Protein 4RLR (pdb70)

InterPro domains:
  IPR009056 Cytochrome c-like domain [PS51007] (25-128)
  IPR036909 Cytochrome c-like domain superfamily [SSF46626] (33-123)

Sequence (126 aa):
GEVTYRKDIKPIFDVRCAGCHGADAAPEYHAFKAEKEKWLAKGQGMRMDTYSHLIFYTAWPDTGALMRRLDDGKDAKPGNMYRHLGATEEERQRNLAVFKAWVGVWNLKKWPDITKEELNAITVTY

Radius of gyration: 14.19 Å; Cα contacts (8 Å, |Δi|>4): 192; chains: 1; bounding box: 33×36×39 Å

Secondary structure (DSSP, 8-state):
----IIIIIHHHHHHHTHHHHSTTSBSSHHHHHHTHHHHHTTT--B---SHHHHHTTTTSSSTTHHHHHH------PPPTTGGGG-SSHHHHHHHHHHHHHHHSS-----GGG--HHHHHT-----

Organism: Geobacter sulfurreducens (strain ATCC 51573 / DSM 12127 / PCA) (NCBI:txid243231)

B-factor: mean 26.96, std 6.69, range [14.8, 98.92]

Structure (mmCIF, N/CA/C/O backbone):
data_4RLR
#
_entry.id   4RLR
#
_cell.length_a   63.311
_cell.length_b   63.311
_cell.length_c   78.682
_cell.angle_alpha   90.00
_cell.angle_beta   90.00
_cell.angle_gamma   90.00
#
_symmetry.space_group_name_H-M   'P 43 21 2'
#
loop_
_entity.id
_entity.type
_entity.pdbx_description
1 polymer 'Cytochrome c, 1 heme-binding site'
2 non-polymer 'PROTOPORPHYRIN IX CONTAINING FE'
3 non-polymer 'ZINC ION'
4 non-polymer 'CACODYLATE ION'
5 non-polymer 'ACETATE ION'
6 water water
#
loop_
_atom_site.group_PDB
_atom_site.id
_atom_site.type_symbol
_atom_site.label_atom_id
_atom_site.label_alt_id
_atom_site.label_comp_id
_atom_site.label_asym_id
_atom_site.label_entity_id
_atom_site.label_seq_id
_atom_site.pdbx_PDB_ins_code
_atom_site.Cartn_x
_atom_site.Cartn_y
_atom_site.Cartn_z
_atom_site.occupancy
_atom_site.B_iso_or_equiv
_atom_site.auth_seq_id
_atom_site.auth_comp_id
_atom_site.auth_asym_id
_atom_site.auth_atom_id
_atom_site.pdbx_PDB_model_num
ATOM 1 N N . GLY A 1 1 ? 23.388 24.333 14.634 1.00 41.53 1 GLY A N 1
ATOM 2 C CA . GLY A 1 1 ? 24.870 24.108 14.719 1.00 37.33 1 GLY A CA 1
ATOM 3 C C . GLY A 1 1 ? 25.347 23.768 16.128 1.00 39.87 1 GLY A C 1
ATOM 4 O O . GLY A 1 1 ? 25.486 22.561 16.450 1.00 39.21 1 GLY A O 1
ATOM 5 N N . GLU A 1 2 ? 25.593 24.823 16.930 1.00 34.88 2 GLU A N 1
ATOM 6 C CA . GLU A 1 2 ? 26.108 24.744 18.317 1.00 34.86 2 GLU A CA 1
ATOM 7 C C . GLU A 1 2 ? 25.654 23.511 19.074 1.00 29.30 2 GLU A C 1
ATOM 8 O O . GLU A 1 2 ? 24.529 23.056 18.936 1.00 32.32 2 GLU A O 1
ATOM 10 N N . VAL A 1 3 ? 26.556 23.033 19.913 1.00 27.16 3 VAL A N 1
ATOM 11 C CA . VAL A 1 3 ? 26.402 21.789 20.632 1.00 28.42 3 VAL A CA 1
ATOM 12 C C . VAL A 1 3 ? 25.740 22.089 21.963 1.00 28.24 3 VAL A C 1
ATOM 13 O O . VAL A 1 3 ? 26.206 22.974 22.718 1.00 24.38 3 VAL A O 1
ATOM 17 N N . THR A 1 4 ? 24.662 21.357 22.238 1.00 25.11 4 THR A N 1
ATOM 18 C CA . THR A 1 4 ? 23.827 21.629 23.398 1.00 25.69 4 THR A CA 1
ATOM 19 C C . THR A 1 4 ? 23.545 20.377 24.236 1.00 24.47 4 THR A C 1
ATOM 20 O O . THR A 1 4 ? 23.752 19.248 23.806 1.00 25.02 4 THR A O 1
ATOM 24 N N . TYR A 1 5 ? 23.049 20.605 25.438 1.00 26.03 5 TYR A N 1
ATOM 25 C CA . TYR A 1 5 ? 22.753 19.522 26.355 1.00 23.27 5 TYR A CA 1
ATOM 26 C C . TYR A 1 5 ? 21.651 18.651 25.781 1.00 20.29 5 TYR A C 1
ATOM 27 O O . TYR A 1 5 ? 21.789 17.443 25.736 1.00 20.71 5 TYR A O 1
ATOM 36 N N . ARG A 1 6 ? 20.567 19.270 25.310 1.00 21.93 6 ARG A N 1
ATOM 37 C CA . ARG A 1 6 ? 19.423 18.513 24.823 1.00 22.94 6 ARG A CA 1
ATOM 38 C C . ARG A 1 6 ? 19.740 17.722 23.550 1.00 26.08 6 ARG A C 1
ATOM 39 O O . 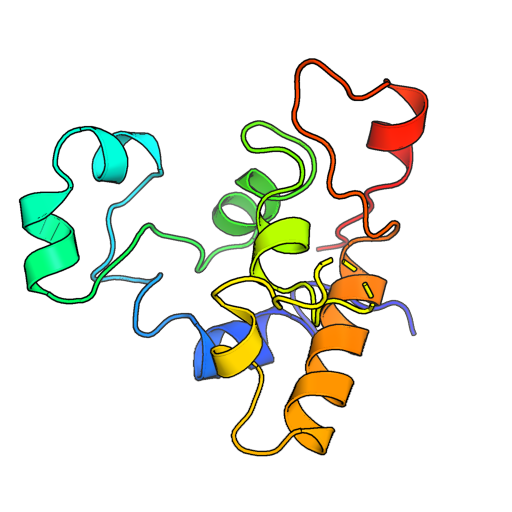ARG A 1 6 ? 19.295 16.601 23.400 1.00 23.89 6 ARG A O 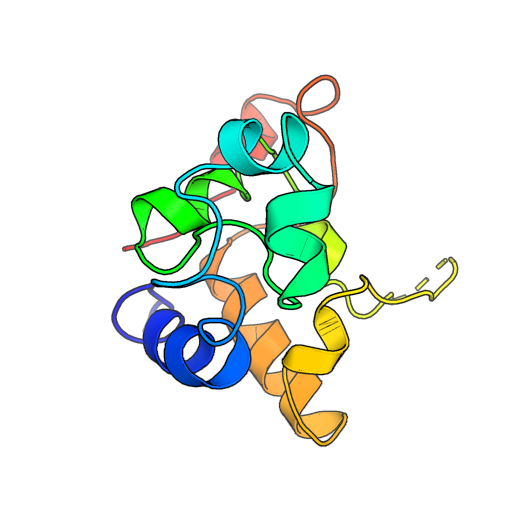1
ATOM 47 N N . LYS A 1 7 ? 20.497 18.315 22.637 1.00 26.67 7 LYS A N 1
ATOM 48 C CA . LYS A 1 7 ? 20.671 17.717 21.315 1.00 28.22 7 LYS A CA 1
ATOM 49 C C . LYS A 1 7 ? 21.831 16.723 21.280 1.00 27.03 7 LYS A C 1
ATOM 50 O O . LYS A 1 7 ? 21.736 15.691 20.620 1.00 27.98 7 LYS A O 1
ATOM 52 N N . ASP A 1 8 ? 22.871 16.987 22.067 1.00 25.10 8 ASP A N 1
ATOM 53 C CA . ASP A 1 8 ? 24.141 16.283 21.930 1.00 27.00 8 ASP A CA 1
ATOM 54 C C . ASP A 1 8 ? 24.692 15.604 23.199 1.00 25.88 8 ASP A C 1
ATOM 55 O O . ASP A 1 8 ? 25.298 14.530 23.121 1.00 26.76 8 ASP A O 1
ATOM 60 N N . ILE A 1 9 ? 24.563 16.237 24.356 1.00 23.93 9 ILE A N 1
ATOM 61 C CA . ILE A 1 9 ? 25.155 15.658 25.559 1.00 24.23 9 ILE A CA 1
ATOM 62 C C . ILE A 1 9 ? 24.246 14.599 26.177 1.00 21.87 9 ILE A C 1
ATOM 63 O O . ILE A 1 9 ? 24.693 13.502 26.463 1.00 21.96 9 ILE A O 1
ATOM 68 N N . LYS A 1 10 ? 22.975 14.919 26.359 1.00 21.51 10 LYS A N 1
ATOM 69 C CA . LYS A 1 10 ? 22.089 14.011 27.083 1.00 24.35 10 LYS A CA 1
ATOM 70 C C . LYS A 1 10 ? 21.971 12.612 26.418 1.00 22.59 10 LYS A C 1
ATOM 71 O O . LYS A 1 10 ? 22.018 11.600 27.102 1.00 20.68 10 LYS A O 1
ATOM 77 N N . PRO A 1 11 ? 21.838 12.562 25.083 1.00 24.79 11 PRO A N 1
ATOM 78 C CA . PRO A 1 11 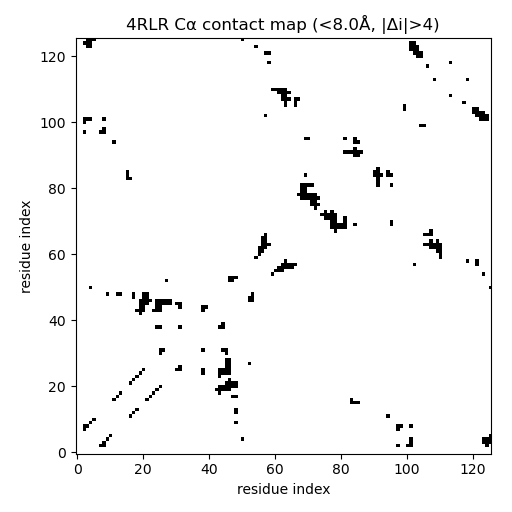? 21.853 11.255 24.424 1.00 26.87 11 PRO A CA 1
ATOM 79 C C . PRO A 1 11 ? 23.098 10.411 24.790 1.00 25.52 11 PRO A C 1
ATOM 80 O O . PRO A 1 11 ? 22.934 9.239 25.110 1.00 25.14 11 PRO A O 1
ATOM 84 N N . ILE A 1 12 ? 24.295 11.014 24.792 1.00 24.08 12 ILE A N 1
ATOM 85 C CA . ILE A 1 12 ? 25.513 10.304 25.177 1.00 25.39 12 ILE A CA 1
ATOM 86 C C . ILE A 1 12 ? 25.456 9.922 26.652 1.00 23.07 12 ILE A C 1
ATOM 87 O O . ILE A 1 12 ? 25.665 8.769 27.011 1.00 23.92 12 ILE A O 1
ATOM 92 N N . PHE A 1 13 ? 25.172 10.906 27.501 1.00 22.67 13 PHE A N 1
ATOM 93 C CA . PHE A 1 13 ? 25.157 10.677 28.929 1.00 21.03 13 PHE A CA 1
ATOM 94 C C . PHE A 1 13 ? 24.195 9.561 29.303 1.00 22.01 13 PHE A C 1
ATOM 95 O O . PHE A 1 13 ? 24.534 8.712 30.122 1.00 20.95 13 PHE A O 1
ATOM 103 N N . ASP A 1 14 ? 22.990 9.569 28.731 1.00 20.88 14 ASP A N 1
ATOM 104 C CA . ASP A 1 14 ? 21.995 8.531 29.045 1.00 21.97 14 ASP A CA 1
ATOM 105 C C . ASP A 1 14 ? 22.480 7.111 28.785 1.00 20.37 14 ASP A C 1
ATOM 106 O O . ASP A 1 14 ? 22.093 6.194 29.492 1.00 22.61 14 ASP A O 1
ATOM 111 N N . VAL A 1 15 ? 23.304 6.930 27.762 1.00 22.87 15 VAL A N 1
ATOM 112 C CA . VAL A 1 15 ? 23.883 5.638 27.456 1.00 23.49 15 VAL A CA 1
ATOM 113 C C . VAL A 1 15 ? 25.100 5.363 28.335 1.00 19.74 15 VAL A C 1
ATOM 114 O O . VAL A 1 15 ? 25.162 4.346 29.013 1.00 22.10 15 VAL A O 1
ATOM 118 N N . ARG A 1 16 ? 26.059 6.271 28.302 1.00 19.04 16 ARG A N 1
ATOM 119 C CA . ARG A 1 16 ? 27.405 5.974 28.778 1.00 21.85 16 ARG A CA 1
ATOM 120 C C . ARG A 1 16 ? 27.702 6.277 30.245 1.00 20.66 16 ARG A C 1
ATOM 121 O O . ARG A 1 16 ? 28.737 5.825 30.754 1.00 19.75 16 ARG A O 1
ATOM 129 N N . CYS A 1 17 ? 26.810 7.007 30.920 1.00 16.63 17 CYS A N 1
ATOM 130 C CA . CYS A 1 17 ? 27.130 7.570 32.235 1.00 18.48 17 CYS A CA 1
ATOM 131 C C . CYS A 1 17 ? 26.021 7.386 33.281 1.00 19.37 17 CYS A C 1
ATOM 132 O O . CYS A 1 17 ? 26.300 7.229 34.460 1.00 19.68 17 CYS A O 1
ATOM 135 N N . ALA A 1 18 ? 24.773 7.379 32.826 1.00 18.95 18 ALA A N 1
ATOM 136 C CA . ALA A 1 18 ? 23.602 7.345 33.695 1.00 22.99 18 ALA A CA 1
ATOM 137 C C . ALA A 1 18 ? 23.463 6.055 34.478 1.00 20.61 18 ALA A C 1
ATOM 138 O O . ALA A 1 18 ? 22.763 6.027 35.481 1.00 21.33 18 ALA A O 1
ATOM 140 N N . GLY A 1 19 ? 24.114 4.994 34.015 1.00 22.98 19 GLY A N 1
ATOM 141 C CA . GLY A 1 19 ? 24.125 3.743 34.749 1.00 23.10 19 GLY A CA 1
ATOM 142 C C . GLY A 1 19 ? 24.608 3.890 36.188 1.00 21.70 19 GLY A C 1
ATOM 143 O O . GLY A 1 19 ? 24.214 3.138 37.079 1.00 22.25 19 GLY A O 1
ATOM 144 N N . CYS A 1 20 ? 25.483 4.859 36.418 1.00 22.59 20 CYS A N 1
ATOM 145 C CA . CYS A 1 20 ? 26.174 5.016 37.721 1.00 19.08 20 CYS A CA 1
ATOM 146 C C . CYS A 1 20 ? 25.977 6.431 38.241 1.00 17.56 20 CYS A C 1
ATOM 147 O O . CYS A 1 20 ? 26.466 6.795 39.315 1.00 18.53 20 CYS A O 1
ATOM 150 N N . HIS A 1 21 ? 25.302 7.253 37.448 1.00 18.20 21 HIS A N 1
ATOM 151 C CA . HIS A 1 21 ? 25.108 8.649 37.798 1.00 18.55 21 HIS A CA 1
ATOM 152 C C . HIS A 1 21 ? 23.637 9.072 37.620 1.00 18.48 21 HIS A C 1
ATOM 153 O O . HIS A 1 21 ? 23.362 10.242 37.406 1.00 16.47 21 HIS A O 1
ATOM 160 N N . GLY A 1 22 ? 22.702 8.122 37.717 1.00 20.18 22 GLY A N 1
ATOM 161 C CA . GLY A 1 22 ? 21.286 8.436 37.607 1.00 22.92 22 GLY A CA 1
ATOM 162 C C . GLY A 1 22 ? 20.414 8.139 38.813 1.00 23.25 22 GLY A C 1
ATOM 163 O O . GLY A 1 22 ? 20.684 8.588 39.920 1.00 25.57 22 GLY A O 1
ATOM 164 N N . ALA A 1 23 ? 19.339 7.387 38.602 1.00 26.85 23 ALA A N 1
ATOM 165 C CA . ALA A 1 23 ? 18.336 7.168 39.651 1.00 26.85 23 ALA A CA 1
ATOM 166 C C . ALA A 1 23 ? 18.849 6.390 40.859 1.00 27.64 23 ALA A C 1
ATOM 167 O O . ALA A 1 23 ? 18.281 6.510 41.946 1.00 27.46 23 ALA A O 1
ATOM 169 N N . ASP A 1 24 ? 19.902 5.595 40.669 1.00 25.25 24 ASP A N 1
ATOM 170 C CA . ASP A 1 24 ? 20.440 4.782 41.751 1.00 25.74 24 ASP A CA 1
ATOM 171 C C . ASP A 1 24 ? 21.657 5.379 42.433 1.00 25.38 24 ASP A C 1
ATOM 172 O O . ASP A 1 24 ? 22.248 4.741 43.325 1.00 24.11 24 ASP A O 1
ATOM 177 N N . ALA A 1 25 ? 22.045 6.572 41.983 1.00 21.22 25 ALA A N 1
ATOM 178 C CA . ALA A 1 25 ? 23.220 7.266 42.497 1.00 21.11 25 ALA A CA 1
ATOM 179 C C . ALA A 1 25 ? 22.803 8.227 43.604 1.00 23.44 25 ALA A C 1
ATOM 180 O O . ALA A 1 25 ? 21.603 8.517 43.756 1.00 21.29 25 ALA A O 1
ATOM 182 N N . ALA A 1 26 ? 23.793 8.732 44.341 1.00 21.25 26 ALA A N 1
ATOM 183 C CA . ALA A 1 26 ? 23.549 9.668 45.432 1.00 22.51 26 ALA A CA 1
ATOM 184 C C . ALA A 1 26 ? 22.877 10.913 44.845 1.00 21.29 26 ALA A C 1
ATOM 185 O O . ALA A 1 26 ? 23.218 11.324 43.744 1.00 19.13 26 ALA A O 1
ATOM 187 N N . PRO A 1 27 ? 21.887 11.480 45.552 1.00 19.60 27 PRO A N 1
ATOM 188 C CA . PRO A 1 27 ? 21.091 12.558 44.967 1.00 23.12 27 PRO A CA 1
ATOM 189 C C . PRO A 1 27 ? 21.902 13.827 44.672 1.00 19.70 27 PRO A C 1
ATOM 190 O O . PRO A 1 27 ? 21.502 14.608 43.823 1.00 20.33 27 PRO A O 1
ATOM 194 N N . GLU A 1 28 ? 23.015 14.014 45.375 1.00 19.24 28 GLU A N 1
ATOM 195 C CA . GLU A 1 28 ? 23.827 15.209 45.237 1.00 17.61 28 GLU A CA 1
ATOM 196 C C . GLU A 1 28 ? 25.244 14.826 45.636 1.00 20.43 28 GLU A C 1
ATOM 197 O O . GLU A 1 28 ? 25.428 13.839 46.328 1.00 16.25 28 GLU A O 1
ATOM 203 N N . TYR A 1 29 ? 26.225 15.635 45.245 1.00 19.46 29 TYR A N 1
ATOM 204 C CA . TYR A 1 29 ? 27.630 15.395 45.579 1.00 20.44 29 TYR A CA 1
ATOM 205 C C . TYR A 1 29 ? 27.877 15.156 47.077 1.00 24.95 29 TYR A C 1
ATOM 206 O O . TYR A 1 29 ? 28.507 14.176 47.461 1.00 22.07 29 TYR A O 1
ATOM 215 N N . HIS A 1 30 ? 27.394 16.049 47.930 1.00 23.33 30 HIS A N 1
ATOM 216 C CA . HIS A 1 30 ? 27.761 15.949 49.338 1.00 23.96 30 HIS A CA 1
ATOM 217 C C . HIS A 1 30 ? 27.047 14.782 49.975 1.00 26.01 30 HIS A C 1
ATOM 218 O O . HIS A 1 30 ? 27.565 14.197 50.921 1.00 25.06 30 HIS A O 1
ATOM 225 N N . ALA A 1 31 ? 25.907 14.396 49.403 1.00 21.50 31 ALA A N 1
ATOM 226 C CA . ALA A 1 31 ? 25.236 13.160 49.803 1.00 24.18 31 ALA A CA 1
ATOM 227 C C . ALA A 1 31 ? 26.145 11.964 49.575 1.00 23.81 31 ALA A C 1
ATOM 228 O O . ALA A 1 31 ? 26.248 11.100 50.432 1.00 26.61 31 ALA A O 1
ATOM 230 N N . PHE A 1 32 ? 26.817 11.924 48.426 1.00 23.37 32 PHE A N 1
ATOM 231 C CA . PHE A 1 32 ? 27.827 10.891 48.156 1.00 23.22 32 PHE A CA 1
ATOM 232 C C . PHE A 1 32 ? 29.004 10.986 49.157 1.00 24.02 32 PHE A C 1
ATOM 233 O O . PHE A 1 32 ? 29.325 10.016 49.842 1.00 25.07 32 PHE A O 1
ATOM 241 N N . LYS A 1 33 ? 29.628 12.153 49.258 1.00 22.27 33 LYS A N 1
ATOM 242 C CA . LYS A 1 33 ? 30.857 12.308 50.064 1.00 24.94 33 LYS A CA 1
ATOM 243 C C . LYS A 1 33 ? 30.679 11.923 51.534 1.00 29.08 33 LYS A C 1
ATOM 244 O O . LYS A 1 33 ? 31.614 11.399 52.164 1.00 31.80 33 LYS A O 1
ATOM 246 N N . ALA A 1 34 ? 29.481 12.146 52.057 1.00 24.64 34 ALA A N 1
ATOM 247 C CA . ALA A 1 34 ? 29.159 11.884 53.459 1.00 31.55 34 ALA A CA 1
ATOM 248 C C . ALA A 1 34 ? 28.904 10.406 53.764 1.00 27.95 34 ALA A C 1
ATOM 249 O O . ALA A 1 34 ? 29.053 9.973 54.900 1.00 30.34 34 ALA A O 1
ATOM 251 N N . GLU A 1 35 ? 28.502 9.647 52.759 1.00 26.29 35 GLU A N 1
ATOM 252 C CA . GLU A 1 35 ? 28.205 8.220 52.920 1.00 28.68 35 GLU A CA 1
ATOM 253 C C . GLU A 1 35 ? 28.698 7.403 51.735 1.00 25.60 35 GLU A C 1
ATOM 254 O O . GLU A 1 35 ? 27.906 6.706 51.082 1.00 23.76 35 GLU A O 1
ATOM 260 N N . LYS A 1 36 ? 30.000 7.457 51.472 1.00 26.66 36 LYS A N 1
ATOM 261 C CA . LYS A 1 36 ? 30.515 6.886 50.237 1.00 25.14 36 LYS A CA 1
ATOM 262 C C . LYS A 1 36 ? 30.258 5.392 50.173 1.00 24.62 36 LYS A C 1
ATOM 263 O O . LYS A 1 36 ? 29.833 4.898 49.140 1.00 24.23 36 LYS A O 1
ATOM 269 N N . GLU A 1 37 ? 30.497 4.679 51.277 1.00 26.52 37 GLU A N 1
ATOM 270 C CA . GLU A 1 37 ? 30.391 3.224 51.256 1.00 25.04 37 GLU A CA 1
ATOM 271 C C . GLU A 1 37 ? 29.042 2.766 50.745 1.00 27.03 37 GLU A C 1
ATOM 272 O O . GLU A 1 37 ? 28.949 1.764 50.036 1.00 29.47 37 GLU A O 1
ATOM 278 N N . LYS A 1 38 ? 27.988 3.476 51.121 1.00 26.30 38 LYS A N 1
ATOM 279 C CA . LYS A 1 38 ? 26.641 3.093 50.710 1.00 26.27 38 LYS A CA 1
ATOM 280 C C . LYS A 1 38 ? 26.554 3.049 49.193 1.00 27.22 38 LYS A C 1
ATOM 281 O O . LYS A 1 38 ? 26.127 2.058 48.619 1.00 26.40 38 LYS A O 1
ATOM 287 N N . TRP A 1 39 ? 27.000 4.118 48.542 1.00 25.05 39 TRP A N 1
ATOM 288 C CA . TRP A 1 39 ? 26.915 4.202 47.096 1.00 23.93 39 TRP A CA 1
ATOM 289 C C . TRP A 1 39 ? 27.960 3.345 46.366 1.00 24.79 39 TRP A C 1
ATOM 290 O O . TRP A 1 39 ? 27.642 2.653 45.387 1.00 23.43 39 TRP A O 1
ATOM 301 N N . LEU A 1 40 ? 29.202 3.394 46.834 1.00 20.37 40 LEU A N 1
ATOM 302 C CA . LEU A 1 40 ? 30.288 2.632 46.190 1.00 24.02 40 LEU A CA 1
ATOM 303 C C . LEU A 1 40 ? 30.030 1.135 46.135 1.00 25.68 40 LEU A C 1
ATOM 304 O O . LEU A 1 40 ? 30.462 0.451 45.200 1.00 28.37 40 LEU A O 1
ATOM 309 N N . ALA A 1 41 ? 29.328 0.627 47.138 1.00 28.33 41 ALA A N 1
ATOM 310 C CA . ALA A 1 41 ? 29.039 -0.801 47.223 1.00 27.25 41 ALA A CA 1
ATOM 311 C C . ALA A 1 41 ? 28.094 -1.255 46.114 1.00 33.81 41 ALA A C 1
ATOM 312 O O . ALA A 1 41 ? 28.026 -2.442 45.809 1.00 36.54 41 ALA A O 1
ATOM 314 N N . LYS A 1 42 ? 27.395 -0.307 45.494 1.00 30.94 42 LYS A N 1
ATOM 315 C CA . LYS A 1 42 ? 26.521 -0.605 44.362 1.00 30.98 42 LYS A CA 1
ATOM 316 C C . LYS A 1 42 ? 27.151 -0.115 43.054 1.00 30.87 42 LYS A C 1
ATOM 317 O O . LYS A 1 42 ? 26.506 -0.043 42.009 1.00 34.75 42 LYS A O 1
ATOM 319 N N . GLY A 1 43 ? 28.428 0.225 43.113 1.00 29.98 43 GLY A N 1
ATOM 320 C CA . GLY A 1 43 ? 29.116 0.762 41.961 1.00 28.41 43 GLY A CA 1
ATOM 321 C C . GLY A 1 43 ? 28.622 2.135 41.538 1.00 27.81 43 GLY A C 1
ATOM 322 O O . GLY A 1 43 ? 29.021 2.594 40.456 1.00 25.91 43 GLY A O 1
ATOM 323 N N . GLN A 1 44 ? 27.828 2.800 42.392 1.00 21.39 44 GLN A N 1
ATOM 324 C CA . GLN A 1 44 ? 27.232 4.097 42.083 1.00 20.68 44 GLN A CA 1
ATOM 325 C C . GLN A 1 44 ? 28.013 5.321 42.571 1.00 22.61 44 GLN A C 1
ATOM 326 O O . GLN A 1 44 ? 28.604 5.298 43.639 1.00 20.75 44 GLN A O 1
ATOM 332 N N . GLY A 1 45 ? 27.976 6.392 41.773 1.00 18.59 45 GLY A N 1
ATOM 333 C CA . GLY A 1 45 ? 28.517 7.664 42.149 1.00 18.58 45 GLY A CA 1
ATOM 334 C C . GLY A 1 45 ? 27.431 8.608 42.610 1.00 20.36 45 GLY A C 1
ATOM 335 O O . GLY A 1 45 ? 26.609 8.255 43.480 1.00 23.35 45 GLY A O 1
ATOM 336 N N . MET A 1 46 ? 27.434 9.810 42.046 1.00 19.53 46 MET A N 1
ATOM 337 C CA . MET A 1 46 ? 26.429 10.826 42.357 1.00 19.60 46 MET A CA 1
ATOM 338 C C . MET A 1 46 ? 25.669 11.266 41.095 1.00 19.27 46 MET A C 1
ATOM 339 O O . MET A 1 46 ? 26.170 11.138 39.962 1.00 15.59 46 MET A O 1
ATOM 344 N N . ARG A 1 47 ? 24.443 11.733 41.322 1.00 20.30 47 ARG A N 1
ATOM 345 C CA . ARG A 1 47 ? 23.510 12.111 40.263 1.00 18.90 47 ARG A CA 1
ATOM 346 C C . ARG A 1 47 ? 24.065 13.163 39.331 1.00 17.96 47 ARG A C 1
ATOM 347 O O . ARG A 1 47 ? 24.508 14.212 39.773 1.00 18.20 47 ARG A O 1
ATOM 355 N N . MET A 1 48 ? 24.035 12.872 38.032 1.00 17.85 48 MET A N 1
ATOM 356 C CA . MET A 1 48 ? 24.410 13.846 37.010 1.00 19.28 48 MET A CA 1
ATOM 357 C C . MET A 1 48 ? 23.445 13.790 35.812 1.00 17.46 48 MET A C 1
ATOM 358 O O . MET A 1 48 ? 23.755 14.261 34.739 1.00 19.18 48 MET A O 1
ATOM 363 N N . ASP A 1 49 ? 22.282 13.193 36.005 1.00 20.38 49 ASP A N 1
ATOM 364 C CA . ASP A 1 49 ? 21.394 12.866 34.872 1.00 20.91 49 ASP A CA 1
ATOM 365 C C . ASP A 1 49 ? 20.350 13.938 34.531 1.00 21.02 49 ASP A C 1
ATOM 366 O O . ASP A 1 49 ? 19.370 13.665 33.851 1.00 22.50 49 ASP A O 1
ATOM 371 N N . THR A 1 50 ? 20.559 15.144 35.029 1.00 18.04 50 THR A N 1
ATOM 372 C CA . THR A 1 50 ? 19.805 16.307 34.607 1.00 19.88 50 THR A CA 1
ATOM 373 C C . T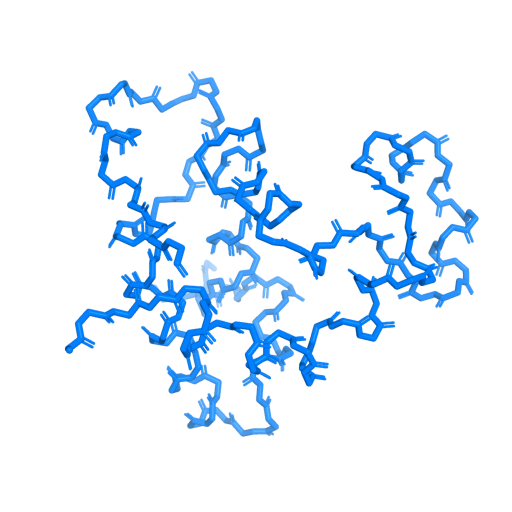HR A 1 50 ? 20.808 17.392 34.260 1.00 18.35 50 THR A C 1
ATOM 374 O O . THR A 1 50 ? 21.975 17.303 34.653 1.00 17.16 50 THR A O 1
ATOM 378 N N . TYR A 1 51 ? 20.379 18.391 33.498 1.00 15.35 51 TYR A N 1
ATOM 379 C CA . TYR A 1 51 ? 21.269 19.490 33.119 1.00 17.00 51 TYR A CA 1
ATOM 380 C C . TYR A 1 51 ? 21.819 20.231 34.351 1.00 17.05 51 TYR A C 1
ATOM 381 O O . TYR A 1 51 ? 23.022 20.418 34.469 1.00 14.88 51 TYR A O 1
ATOM 390 N N . SER A 1 52 ? 20.961 20.622 35.299 1.00 18.01 52 SER A N 1
ATOM 391 C CA . SER A 1 52 ? 21.479 21.313 36.515 1.00 16.45 52 SER A CA 1
ATOM 392 C C . SER A 1 52 ? 22.412 20.414 37.322 1.00 16.48 52 SER A C 1
ATOM 393 O O . SER A 1 52 ? 23.377 20.875 37.910 1.00 19.52 52 SER A O 1
ATOM 396 N N . HIS A 1 53 ? 22.155 19.111 37.321 1.00 17.25 53 HIS A N 1
ATOM 397 C CA . HIS A 1 53 ? 23.014 18.223 38.085 1.00 16.81 53 HIS A CA 1
ATOM 398 C C . HIS A 1 53 ? 24.370 18.066 37.436 1.00 18.19 53 HIS A C 1
ATOM 399 O O . HIS A 1 53 ? 25.368 17.967 38.156 1.00 17.45 53 HIS A O 1
ATOM 406 N N . LEU A 1 54 ? 24.430 18.156 36.101 1.00 14.81 54 LEU A N 1
ATOM 407 C CA . LEU A 1 54 ? 25.701 17.998 35.383 1.00 17.22 54 LEU A CA 1
ATOM 408 C C . LEU A 1 54 ? 26.583 19.253 35.389 1.00 20.28 54 LEU A C 1
ATOM 409 O O . LEU A 1 54 ? 27.797 19.148 35.631 1.00 18.69 54 LEU A O 1
ATOM 414 N N . ILE A 1 55 ? 25.985 20.419 35.144 1.00 19.10 55 ILE A N 1
ATOM 415 C CA . ILE A 1 55 ? 26.754 21.676 35.138 1.00 18.29 55 ILE A CA 1
ATOM 416 C C . ILE A 1 55 ? 27.390 22.052 36.498 1.00 20.75 55 ILE A C 1
ATOM 417 O O . ILE A 1 55 ? 28.322 22.875 36.542 1.00 21.16 55 ILE A O 1
ATOM 422 N N . PHE A 1 56 ? 26.910 21.417 37.579 1.00 19.31 56 PHE A N 1
ATOM 423 C CA . PHE A 1 56 ? 27.530 21.474 38.910 1.00 20.25 56 PHE A CA 1
ATOM 424 C C . PHE A 1 56 ? 29.048 21.210 38.830 1.00 21.21 56 PHE A C 1
ATOM 425 O O . PHE A 1 56 ? 29.860 21.794 39.593 1.00 18.47 56 PHE A O 1
ATOM 433 N N . TYR A 1 57 ? 29.409 20.353 37.879 1.00 18.43 57 TYR A N 1
ATOM 434 C CA . TYR A 1 57 ? 30.764 19.840 37.710 1.00 18.80 57 TYR A CA 1
ATOM 435 C C . TYR A 1 57 ? 31.544 20.562 36.612 1.00 20.20 57 TYR A C 1
ATOM 436 O O . TYR A 1 57 ? 32.599 20.112 36.193 1.00 21.93 57 TYR A O 1
ATOM 445 N N . THR A 1 58 ? 31.042 21.698 36.165 1.00 17.86 58 THR A N 1
ATOM 446 C CA . THR A 1 58 ? 31.726 22.437 35.125 1.00 22.30 58 THR A CA 1
ATOM 447 C C . THR A 1 58 ? 32.274 23.751 35.676 1.00 21.15 5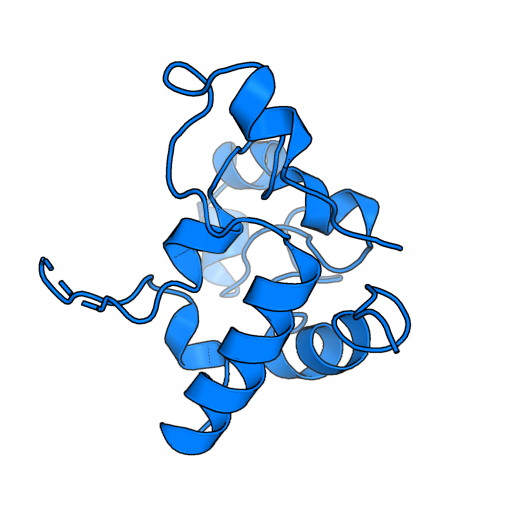8 THR A C 1
ATOM 448 O O . THR A 1 58 ? 33.431 23.784 36.017 1.00 21.09 58 THR A O 1
ATOM 452 N N . ALA A 1 59 ? 31.481 24.812 35.748 1.00 21.38 59 ALA A N 1
ATOM 453 C CA . ALA A 1 59 ? 31.974 26.089 36.284 1.00 22.39 59 ALA A CA 1
ATOM 454 C C . ALA A 1 59 ? 31.914 26.209 37.813 1.00 23.97 59 ALA A C 1
ATOM 455 O O . ALA A 1 59 ? 32.804 26.812 38.443 1.00 22.13 59 ALA A O 1
ATOM 457 N N . TRP A 1 60 ? 30.843 25.676 38.416 1.00 23.61 60 TRP A N 1
ATOM 458 C CA . TRP A 1 60 ? 30.588 25.916 39.831 1.00 21.01 60 TRP A CA 1
ATOM 459 C C . TRP A 1 60 ? 29.431 25.038 40.285 1.00 21.21 60 TRP A C 1
ATOM 460 O O . TRP A 1 60 ? 28.460 24.881 39.553 1.00 21.42 60 TRP A O 1
ATOM 471 N N . PRO A 1 61 ? 29.520 24.478 41.493 1.00 19.53 61 PRO A N 1
ATOM 472 C CA . PRO A 1 61 ? 30.592 24.564 42.506 1.00 24.20 61 PRO A CA 1
ATOM 473 C C . PRO A 1 61 ? 31.829 23.648 42.313 1.00 25.00 61 PRO A C 1
ATOM 474 O O . PRO A 1 61 ? 32.892 23.979 42.860 1.00 24.21 61 PRO A O 1
ATOM 478 N N . ASP A 1 62 ? 31.707 22.527 41.599 1.00 19.20 62 ASP A N 1
ATOM 479 C CA . ASP A 1 62 ? 32.836 21.593 41.505 1.00 25.63 62 ASP A CA 1
ATOM 480 C C . ASP A 1 62 ? 33.587 21.923 40.213 1.00 25.33 62 ASP A C 1
ATOM 481 O O . ASP A 1 62 ? 33.645 21.114 39.266 1.00 24.15 62 ASP A O 1
ATOM 486 N N . THR A 1 63 ? 34.175 23.118 40.178 1.00 23.30 63 THR A N 1
ATOM 487 C CA . THR A 1 63 ? 34.705 23.607 38.912 1.00 24.14 63 THR A CA 1
ATOM 488 C C . THR A 1 63 ? 35.804 22.724 38.343 1.00 22.87 63 THR A C 1
ATOM 489 O O . THR A 1 63 ? 36.652 22.204 39.065 1.00 22.80 63 THR A O 1
ATOM 493 N N . GLY A 1 64 ? 35.738 22.544 37.029 1.00 22.68 64 GLY A N 1
ATOM 494 C CA . GLY A 1 64 ? 36.665 21.691 36.313 1.00 23.15 64 GLY A CA 1
ATOM 495 C C . GLY A 1 64 ? 36.535 20.170 36.436 1.00 24.30 64 GLY A C 1
ATOM 496 O O . GLY A 1 64 ? 37.257 19.451 35.742 1.00 21.43 64 GLY A O 1
ATOM 497 N N . ALA A 1 65 ? 35.643 19.649 37.280 1.00 24.78 65 ALA A N 1
ATOM 498 C CA . ALA A 1 65 ? 35.628 18.193 37.527 1.00 21.88 65 ALA A CA 1
ATOM 499 C C . ALA A 1 65 ? 35.290 17.352 36.291 1.00 23.58 65 ALA A C 1
ATOM 500 O O . ALA A 1 65 ? 35.931 16.325 36.030 1.00 21.18 65 ALA A O 1
ATOM 502 N N . LEU A 1 66 ? 34.291 17.782 35.528 1.00 22.48 66 LEU A N 1
ATOM 503 C CA . LEU A 1 66 ? 33.904 17.046 34.337 1.00 20.17 66 LEU A CA 1
ATOM 504 C C . LEU A 1 66 ? 35.047 17.056 33.339 1.00 22.74 66 LEU A C 1
ATOM 505 O O . LEU A 1 66 ? 35.306 16.048 32.650 1.00 23.53 66 LEU A O 1
ATOM 510 N N . MET A 1 67 ? 35.728 18.200 33.262 1.00 22.11 67 MET A N 1
ATOM 511 C CA . MET A 1 67 ? 36.877 18.347 32.369 1.00 23.45 67 MET A CA 1
ATOM 512 C C . MET A 1 67 ? 38.031 17.444 32.822 1.00 22.35 67 MET A C 1
ATOM 513 O O . MET A 1 67 ? 38.604 16.706 32.006 1.00 25.27 67 MET A O 1
ATOM 518 N N . ARG A 1 68 ? 38.328 17.439 34.120 1.00 19.49 68 ARG A N 1
ATOM 519 C CA . ARG A 1 68 ? 39.359 16.558 34.668 1.00 22.79 68 ARG A CA 1
ATOM 520 C C . ARG A 1 68 ? 39.057 15.067 34.451 1.00 23.57 68 ARG A C 1
ATOM 521 O O . ARG A 1 68 ? 39.952 14.296 34.119 1.00 24.09 68 ARG A O 1
ATOM 529 N N . ARG A 1 69 ? 37.810 14.653 34.652 1.00 19.79 69 ARG A N 1
ATOM 530 C CA . ARG A 1 69 ? 37.528 13.233 34.665 1.00 21.96 69 ARG A CA 1
ATOM 531 C C . ARG A 1 69 ? 37.407 12.707 33.239 1.00 23.84 69 ARG A C 1
ATOM 532 O O . ARG A 1 69 ? 37.749 11.540 32.980 1.00 20.81 69 ARG A O 1
ATOM 540 N N . LEU A 1 70 ? 36.935 13.552 32.312 1.00 21.03 70 LEU A N 1
ATOM 541 C CA . LEU A 1 70 ? 36.853 13.132 30.914 1.00 21.74 70 LEU A CA 1
ATOM 542 C C . LEU A 1 70 ? 38.155 13.345 30.083 1.00 26.10 70 LEU A C 1
ATOM 543 O O . LEU A 1 70 ? 38.232 12.919 28.905 1.00 23.28 70 LEU A O 1
ATOM 548 N N . ASP A 1 71 ? 39.170 13.960 30.681 1.00 24.68 71 ASP A N 1
ATOM 549 C CA . ASP A 1 71 ? 40.371 14.302 29.921 1.00 26.03 71 ASP A CA 1
ATOM 550 C C . ASP A 1 71 ? 41.062 13.031 29.406 1.00 27.77 71 ASP A C 1
ATOM 551 O O . ASP A 1 71 ? 41.181 12.041 30.138 1.00 25.19 71 ASP A O 1
ATOM 556 N N . ASP A 1 72 ? 41.498 13.069 28.144 1.00 27.90 72 ASP A N 1
ATOM 557 C CA . ASP A 1 72 ? 42.163 11.904 27.525 1.00 29.56 72 ASP A CA 1
ATOM 558 C C . ASP A 1 72 ? 43.629 11.819 27.914 1.00 32.24 72 ASP A C 1
ATOM 559 O O . ASP A 1 72 ? 44.266 10.776 27.738 1.00 31.70 72 ASP A O 1
ATOM 564 N N . GLY A 1 73 ? 44.154 12.916 28.449 1.00 30.37 73 GLY A N 1
ATOM 565 C CA . GLY A 1 73 ? 45.494 12.932 28.992 1.00 36.84 73 GLY A CA 1
ATOM 566 C C . GLY A 1 73 ? 46.593 13.348 28.020 1.00 37.43 73 GLY A C 1
ATOM 567 O O . GLY A 1 73 ? 47.720 12.894 28.154 1.00 38.04 73 GLY A O 1
ATOM 568 N N . LYS A 1 74 ? 46.297 14.213 27.051 1.00 38.89 74 LYS A N 1
ATOM 569 C CA . LYS A 1 74 ? 47.350 14.758 26.176 1.00 30.85 74 LYS A CA 1
ATOM 570 C C . LYS A 1 74 ? 47.615 16.243 26.488 1.00 34.93 74 LYS A C 1
ATOM 571 O O . LYS A 1 74 ? 48.765 16.719 26.457 1.00 38.62 74 LYS A O 1
ATOM 573 N N . ASP A 1 78 ? 52.092 11.585 33.111 1.00 32.95 78 ASP A N 1
ATOM 574 C CA . ASP A 1 78 ? 51.409 12.852 32.910 1.00 33.11 78 ASP A CA 1
ATOM 575 C C . ASP A 1 78 ? 50.290 12.641 31.913 1.00 35.07 78 ASP A C 1
ATOM 576 O O . ASP A 1 78 ? 49.337 13.425 31.847 1.00 40.74 78 ASP A O 1
ATOM 578 N N . ALA A 1 79 ? 50.409 11.582 31.119 1.00 39.96 79 ALA A N 1
ATOM 579 C CA . ALA A 1 79 ? 49.366 11.262 30.144 1.00 35.34 79 ALA A CA 1
ATOM 580 C C . ALA A 1 79 ? 48.271 10.332 30.718 1.00 38.55 79 ALA A C 1
ATOM 581 O O . ALA A 1 79 ? 47.590 9.609 29.971 1.00 37.64 79 ALA A O 1
ATOM 583 N N . LYS A 1 80 ? 48.083 10.351 32.034 1.00 34.91 80 LYS A N 1
ATOM 584 C CA . LYS A 1 80 ? 46.985 9.569 32.609 1.00 38.78 80 LYS A CA 1
ATOM 585 C C . LYS A 1 80 ? 45.663 10.220 32.187 1.00 31.23 80 LYS A C 1
ATOM 586 O O . LYS A 1 80 ? 45.442 11.398 32.452 1.00 34.41 80 LYS A O 1
ATOM 588 N N . PRO A 1 81 ? 44.792 9.473 31.492 1.00 34.40 81 PRO A N 1
ATOM 589 C CA . PRO A 1 81 ? 43.495 10.113 31.233 1.00 34.73 81 PRO A CA 1
ATOM 590 C C . PRO A 1 81 ? 42.720 10.272 32.542 1.00 29.10 81 PRO A C 1
ATOM 591 O O . PRO A 1 81 ? 43.072 9.633 33.521 1.00 29.28 81 PRO A O 1
ATOM 595 N N . GLY A 1 82 ? 41.714 11.140 32.577 1.00 27.60 82 GLY A N 1
ATOM 596 C CA . GLY A 1 82 ? 40.802 11.147 33.705 1.00 24.76 82 GLY A CA 1
ATOM 597 C C . GLY A 1 82 ? 40.111 9.782 33.850 1.00 22.72 82 GLY A C 1
ATOM 598 O O . GLY A 1 82 ? 39.920 9.049 32.880 1.00 22.29 82 GLY A O 1
ATOM 599 N N . ASN A 1 83 ? 39.689 9.455 35.062 1.00 22.27 83 ASN A N 1
ATOM 600 C CA . ASN A 1 83 ? 39.186 8.118 35.330 1.00 23.16 83 ASN A CA 1
ATOM 601 C C . ASN A 1 83 ? 37.762 7.852 34.789 1.00 21.68 83 ASN A C 1
ATOM 602 O O . ASN A 1 83 ? 37.232 6.777 34.980 1.00 24.56 83 ASN A O 1
ATOM 607 N N . MET A 1 84 ? 37.160 8.807 34.096 1.00 20.20 84 MET A N 1
ATOM 608 C CA . MET A 1 84 ? 35.868 8.562 33.444 1.00 23.49 84 MET A CA 1
ATOM 609 C C . MET A 1 84 ? 35.950 8.551 31.919 1.00 24.11 84 MET A C 1
ATOM 610 O O . MET A 1 84 ? 34.958 8.224 31.245 1.00 23.47 84 MET A O 1
ATOM 615 N N . TYR A 1 85 ? 37.123 8.875 31.381 1.00 23.06 85 TYR A N 1
ATOM 616 C CA . TYR A 1 85 ? 37.323 8.906 29.936 1.00 21.09 85 TYR A CA 1
ATOM 617 C C . TYR A 1 85 ? 36.971 7.560 29.284 1.00 21.08 85 TYR A C 1
ATOM 618 O O . TYR A 1 85 ? 36.469 7.537 28.191 1.00 17.82 85 TYR A O 1
ATOM 627 N N . ARG A 1 86 ? 37.225 6.456 29.986 1.00 23.18 86 ARG A N 1
ATOM 628 C CA . ARG A 1 86 ? 37.006 5.122 29.435 1.00 25.17 86 ARG A CA 1
ATOM 629 C C . ARG A 1 86 ? 35.553 4.899 29.093 1.00 25.36 86 ARG A C 1
ATOM 630 O O . ARG A 1 86 ? 35.221 4.133 28.160 1.00 24.78 86 ARG A O 1
ATOM 638 N N . HIS A 1 87 ? 34.678 5.569 29.841 1.00 23.10 87 HIS A N 1
ATOM 639 C CA . HIS A 1 87 ? 33.256 5.412 29.641 1.00 21.77 87 HIS A CA 1
ATOM 640 C C . HIS A 1 87 ? 32.739 6.082 28.393 1.00 22.51 87 HIS A C 1
ATOM 641 O O . HIS A 1 87 ? 31.586 5.895 28.047 1.00 21.39 87 HIS A O 1
ATOM 648 N N . LEU A 1 88 ? 33.588 6.865 27.724 1.00 23.23 88 LEU A N 1
ATOM 649 C CA . LEU A 1 88 ? 33.161 7.597 26.529 1.00 23.11 88 LEU A CA 1
ATOM 650 C C . LEU A 1 88 ? 33.046 6.723 25.271 1.00 24.63 88 LEU A C 1
ATOM 651 O O . LEU A 1 88 ? 32.532 7.179 24.224 1.00 25.50 88 LEU A O 1
ATOM 656 N N . GLY A 1 89 ? 33.484 5.474 25.359 1.00 23.77 89 GLY A N 1
ATOM 657 C CA . GLY A 1 89 ? 33.346 4.580 24.233 1.00 26.37 89 GLY A CA 1
ATOM 658 C C . GLY A 1 89 ? 34.139 3.300 24.397 1.00 27.94 89 GLY A C 1
ATOM 659 O O . GLY A 1 89 ? 35.029 3.227 25.227 1.00 29.38 89 GLY A O 1
ATOM 660 N N . ALA A 1 90 ? 33.809 2.314 23.564 1.00 28.60 90 ALA A N 1
ATOM 661 C CA . ALA A 1 90 ? 34.378 0.968 23.598 1.00 32.19 90 ALA A CA 1
ATOM 662 C C . ALA A 1 90 ? 35.656 0.883 22.759 1.00 33.02 90 ALA A C 1
ATOM 663 O O . ALA A 1 90 ? 36.437 -0.038 22.940 1.00 33.65 90 ALA A O 1
ATOM 665 N N . THR A 1 91 ? 35.840 1.839 21.843 1.00 31.21 91 THR A N 1
ATOM 666 C CA . THR A 1 91 ? 37.091 2.008 21.099 1.00 32.73 91 THR A CA 1
ATOM 667 C C . THR A 1 91 ? 37.650 3.428 21.270 1.00 32.48 91 THR A C 1
ATOM 668 O O . THR A 1 91 ? 36.914 4.365 21.617 1.00 28.79 91 THR A O 1
ATOM 672 N N . GLU A 1 92 ? 38.946 3.589 20.998 1.00 33.27 92 GLU A N 1
ATOM 673 C CA . GLU A 1 92 ? 39.590 4.901 21.133 1.00 33.58 92 GLU A CA 1
ATOM 674 C C . GLU A 1 92 ? 38.962 5.935 20.220 1.00 32.88 92 GLU A C 1
ATOM 675 O O . GLU A 1 92 ? 38.844 7.086 20.619 1.00 30.48 92 GLU A O 1
ATOM 681 N N . GLU A 1 93 ? 38.564 5.525 19.012 1.00 30.95 93 GLU A N 1
ATOM 682 C CA . GLU A 1 93 ? 37.901 6.424 18.068 1.00 30.90 93 GLU A CA 1
ATOM 683 C C . GLU A 1 93 ? 36.575 6.916 18.631 1.00 32.77 93 GLU A C 1
ATOM 684 O O . GLU A 1 93 ? 36.253 8.094 18.531 1.00 31.15 93 GLU A O 1
ATOM 686 N N . GLU A 1 94 ? 35.786 6.012 19.199 1.00 29.40 94 GLU A N 1
ATOM 687 C CA . GLU A 1 94 ? 34.537 6.427 19.825 1.00 30.37 94 GLU A CA 1
ATOM 688 C C . GLU A 1 94 ? 34.828 7.395 20.975 1.00 27.90 94 GLU A C 1
ATOM 689 O O . GLU A 1 94 ? 34.159 8.410 21.108 1.00 29.11 94 GLU A O 1
ATOM 695 N N . ARG A 1 95 ? 35.846 7.093 21.776 1.00 28.46 95 ARG A N 1
ATOM 696 C CA . ARG A 1 95 ? 36.145 7.907 22.947 1.00 28.47 95 ARG A CA 1
ATOM 697 C C . ARG A 1 95 ? 36.492 9.315 22.494 1.00 28.72 95 ARG A C 1
ATOM 698 O O . ARG A 1 95 ? 35.987 10.285 23.027 1.00 23.58 95 ARG A O 1
ATOM 706 N N . GLN A 1 96 ? 37.356 9.412 21.495 1.00 28.40 96 GLN A N 1
ATOM 707 C CA . GLN A 1 96 ? 37.702 10.697 20.918 1.00 28.88 96 GLN A CA 1
ATOM 708 C C . GLN A 1 96 ? 36.498 11.456 20.342 1.00 27.70 96 GLN A C 1
ATOM 709 O O . GLN A 1 96 ? 36.387 12.672 20.526 1.00 30.10 96 GLN A O 1
ATOM 715 N N . ARG A 1 97 ? 35.601 10.772 19.644 1.00 29.09 97 ARG A N 1
ATOM 716 C CA . ARG A 1 97 ? 34.452 11.467 19.057 1.00 28.66 97 ARG A CA 1
ATOM 717 C C . ARG A 1 97 ? 33.589 12.051 20.167 1.00 27.62 97 ARG A C 1
ATOM 718 O O . ARG A 1 97 ? 33.221 13.223 20.140 1.00 27.70 97 ARG A O 1
ATOM 726 N N . ASN A 1 98 ? 33.308 11.243 21.179 1.00 28.51 98 ASN A N 1
ATOM 727 C CA . ASN A 1 98 ? 32.453 11.713 22.263 1.00 26.56 98 ASN A CA 1
ATOM 728 C C . ASN A 1 98 ? 33.122 12.762 23.142 1.00 27.79 98 ASN A C 1
ATOM 729 O O . ASN A 1 98 ? 32.458 13.695 23.625 1.00 25.06 98 ASN A O 1
ATOM 734 N N . LEU A 1 99 ? 34.431 12.632 23.336 1.00 26.56 99 LEU A N 1
ATOM 735 C CA . LEU A 1 99 ? 35.156 13.637 24.072 1.00 24.26 99 LEU A CA 1
ATOM 736 C C . LEU A 1 99 ? 35.060 14.955 23.344 1.00 27.49 99 LEU A C 1
ATOM 737 O O . LEU A 1 99 ? 35.050 16.011 23.976 1.00 26.55 99 LEU A O 1
ATOM 742 N N . ALA A 1 100 ? 34.999 14.896 22.017 1.00 25.53 100 ALA A N 1
ATOM 743 C CA . AL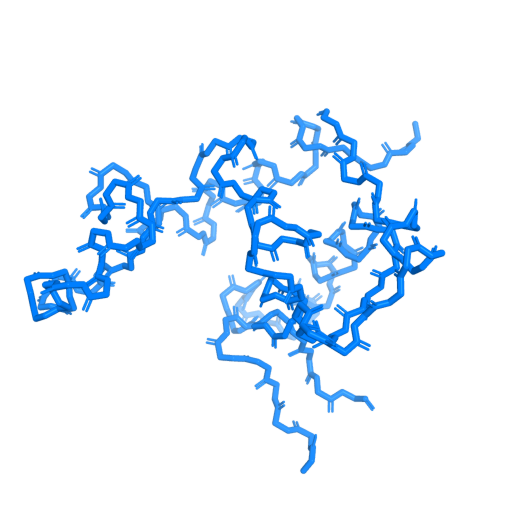A A 1 100 ? 35.007 16.108 21.230 1.00 25.42 100 ALA A CA 1
ATOM 744 C C . ALA A 1 100 ? 33.672 16.842 21.392 1.00 26.48 100 ALA A C 1
ATOM 745 O O . ALA A 1 100 ? 33.647 18.060 21.381 1.00 24.22 100 ALA A O 1
ATOM 747 N N . VAL A 1 101 ? 32.589 16.086 21.585 1.00 24.99 101 VAL A N 1
ATOM 748 C CA . VAL A 1 101 ? 31.263 16.650 21.820 1.00 23.66 101 VAL A CA 1
ATOM 749 C C . VAL A 1 101 ? 31.218 17.342 23.186 1.00 24.31 101 VAL A C 1
ATOM 750 O O . VAL A 1 101 ? 30.672 18.447 23.310 1.00 26.13 101 VAL A O 1
ATOM 754 N N . PHE A 1 102 ? 31.811 16.731 24.205 1.00 22.01 102 PHE A N 1
ATOM 755 C CA . PHE A 1 102 ? 31.847 17.370 25.518 1.00 24.92 102 PHE A CA 1
ATOM 756 C C . PHE A 1 102 ? 32.695 18.650 25.523 1.00 22.59 102 PHE A C 1
ATOM 757 O O . PHE A 1 102 ? 32.346 19.609 26.202 1.00 27.33 102 PHE A O 1
ATOM 765 N N . LYS A 1 103 ? 33.801 18.684 24.782 1.00 25.56 103 LYS A N 1
ATOM 766 C CA . LYS A 1 103 ? 34.638 19.907 24.773 1.00 27.18 103 LYS A CA 1
ATOM 767 C C . LYS A 1 103 ? 33.902 21.076 24.099 1.00 27.21 103 LYS A C 1
ATOM 768 O O . LYS A 1 103 ? 34.017 22.246 24.509 1.00 27.17 103 LYS A O 1
ATOM 774 N N . ALA A 1 104 ? 33.133 20.761 23.066 1.00 26.45 104 ALA A N 1
ATOM 775 C CA . ALA A 1 104 ? 32.331 21.782 22.387 1.00 26.57 104 ALA A CA 1
ATOM 776 C C . ALA A 1 104 ? 31.246 22.307 23.297 1.00 27.07 104 ALA A C 1
ATOM 777 O O . ALA A 1 104 ? 30.932 23.491 23.297 1.00 30.51 104 ALA A O 1
ATOM 779 N N . TRP A 1 105 ? 30.655 21.424 24.079 1.00 26.19 105 TRP A N 1
ATOM 780 C CA . TRP A 1 105 ? 29.563 21.832 24.936 1.00 25.10 105 TRP A CA 1
ATOM 781 C C . TRP A 1 105 ? 30.088 22.713 26.064 1.00 24.97 105 TRP A C 1
ATOM 782 O O . TRP A 1 105 ? 29.511 23.742 26.399 1.00 25.46 105 TRP A O 1
ATOM 793 N N . VAL A 1 106 ? 31.199 22.311 26.641 1.00 23.62 106 VAL A N 1
ATOM 794 C CA . VAL A 1 106 ? 31.693 22.977 27.826 1.00 26.40 106 VAL A CA 1
ATOM 795 C C . VAL A 1 106 ? 32.189 24.377 27.485 1.00 27.23 106 VAL A C 1
ATOM 796 O O . VAL A 1 106 ? 32.026 25.289 28.281 1.00 26.73 106 VAL A O 1
ATOM 800 N N . GLY A 1 107 ? 32.750 24.536 26.287 1.00 28.96 107 GLY A N 1
ATOM 801 C CA . GLY A 1 107 ? 33.277 25.819 25.839 1.00 30.69 107 GLY A CA 1
ATOM 802 C C . GLY A 1 107 ? 34.792 25.784 25.870 1.00 31.36 107 GLY A C 1
ATOM 803 O O . GLY A 1 107 ? 35.430 25.448 24.871 1.00 37.15 107 GLY A O 1
ATOM 804 N N . VAL A 1 108 ? 35.368 26.113 27.021 1.00 29.33 108 VAL A N 1
ATOM 805 C CA . VAL A 1 108 ? 36.798 25.970 27.239 1.00 32.16 108 VAL A CA 1
ATOM 806 C C . VAL A 1 108 ? 37.061 24.755 28.156 1.00 29.72 108 VAL A C 1
ATOM 807 O O . VAL A 1 108 ? 36.447 24.649 29.202 1.00 32.05 108 VAL A O 1
ATOM 811 N N . TRP A 1 109 ? 37.968 23.857 27.769 1.00 30.55 109 TRP A N 1
ATOM 812 C CA . TRP A 1 109 ? 38.338 22.700 28.601 1.00 26.54 109 TRP A CA 1
ATOM 813 C C . TRP A 1 109 ? 39.222 23.072 29.803 1.00 29.34 109 TRP A C 1
ATOM 814 O O . TRP A 1 109 ? 40.359 22.623 29.921 1.00 28.16 109 TRP A O 1
ATOM 825 N N . ASN A 1 110 ? 38.687 23.858 30.730 1.00 27.33 110 ASN A N 1
ATOM 826 C CA . ASN A 1 110 ? 39.471 24.295 31.875 1.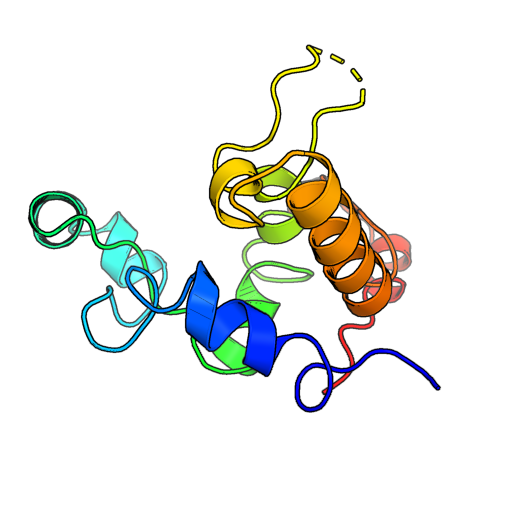00 27.83 110 ASN A CA 1
ATOM 827 C C . ASN A 1 110 ? 39.517 23.243 32.998 1.00 29.23 110 ASN A C 1
ATOM 828 O O . ASN A 1 110 ? 38.478 22.858 33.536 1.00 26.77 110 ASN A O 1
ATOM 833 N N . LEU A 1 111 ? 40.722 22.811 33.371 1.00 27.42 111 LEU A N 1
ATOM 834 C 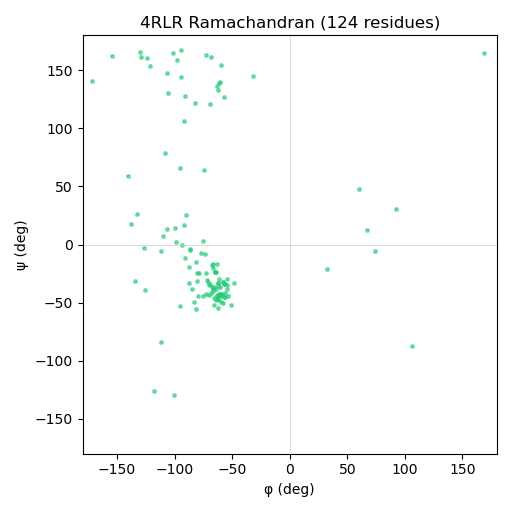CA . LEU A 1 111 ? 40.886 21.777 34.381 1.00 26.84 111 LEU A CA 1
ATOM 835 C C . LEU A 1 111 ? 41.078 22.298 35.802 1.00 28.70 111 LEU A C 1
ATOM 836 O O . LEU A 1 111 ? 41.239 21.498 36.739 1.00 29.63 111 LEU A O 1
ATOM 841 N N . LYS A 1 112 ? 41.086 23.619 35.978 1.00 28.22 112 LYS A N 1
ATOM 842 C CA . LYS A 1 112 ? 41.393 24.190 37.264 1.00 26.88 112 LYS A CA 1
ATOM 843 C C . LYS A 1 112 ? 40.280 23.996 38.260 1.00 28.35 112 LYS A C 1
ATOM 844 O O . LYS A 1 112 ? 39.139 23.713 37.894 1.00 26.09 112 LYS A O 1
ATOM 850 N N . LYS A 1 113 ? 40.642 24.179 39.521 1.00 27.49 113 LYS A N 1
ATOM 851 C CA . LYS A 1 113 ? 39.741 24.004 40.662 1.00 27.32 113 LYS A CA 1
ATOM 852 C C . LYS A 1 113 ? 39.279 25.387 41.120 1.00 28.29 113 LYS A C 1
ATOM 853 O O . LYS A 1 113 ? 39.879 26.399 40.741 1.00 27.25 113 LYS A O 1
ATOM 859 N N . TRP A 1 114 ? 38.222 25.427 41.929 1.00 26.69 114 TRP A N 1
ATOM 860 C CA . TRP A 1 114 ? 37.502 26.675 42.173 1.00 26.56 114 TRP A CA 1
ATOM 861 C C . TRP A 1 114 ? 38.403 27.818 42.726 1.00 27.48 114 TRP A C 1
ATOM 862 O O . TRP A 1 114 ? 38.322 28.945 42.250 1.00 25.73 114 TRP A O 1
ATOM 873 N N . PRO A 1 115 ? 39.260 27.516 43.711 1.00 27.97 115 PRO A N 1
ATOM 874 C CA . PRO A 1 115 ? 40.086 28.561 44.324 1.00 28.47 115 PRO A CA 1
ATOM 875 C C . PRO A 1 115 ? 41.139 29.166 43.382 1.00 32.67 115 PRO A C 1
ATOM 876 O O . PRO A 1 115 ? 41.686 30.221 43.692 1.00 32.82 115 PRO A O 1
ATOM 880 N N . ASP A 1 116 ? 41.441 28.494 42.277 1.00 28.91 116 ASP A N 1
ATOM 881 C CA . ASP A 1 116 ? 42.531 28.911 41.403 1.00 34.06 116 ASP A CA 1
ATOM 882 C C . ASP A 1 116 ? 42.019 29.460 40.082 1.00 33.49 116 ASP A C 1
ATOM 883 O O . ASP A 1 116 ? 42.815 29.720 39.188 1.00 36.73 116 ASP A O 1
ATOM 888 N N . ILE A 1 117 ? 40.706 29.633 39.947 1.00 30.49 117 ILE A N 1
ATOM 889 C CA . ILE A 1 117 ? 40.138 30.064 38.664 1.00 31.97 117 ILE A CA 1
ATOM 890 C C . ILE A 1 117 ? 39.689 31.507 38.729 1.00 30.90 117 ILE A C 1
ATOM 891 O O . ILE A 1 117 ? 39.268 31.988 39.775 1.00 30.39 117 ILE A O 1
ATOM 896 N N . THR A 1 118 ? 39.791 32.190 37.600 1.00 30.55 118 THR A N 1
ATOM 897 C CA . THR A 1 118 ? 39.426 33.595 37.509 1.00 33.94 118 THR A CA 1
ATOM 898 C C . THR A 1 118 ? 38.030 33.742 36.956 1.00 30.73 118 THR A C 1
ATOM 899 O O . THR A 1 118 ? 37.537 32.861 36.271 1.00 32.48 118 THR A O 1
ATOM 903 N N . LYS A 1 119 ? 37.423 34.885 37.231 1.00 29.50 119 LYS A N 1
ATOM 904 C CA . LYS A 1 119 ? 36.143 35.227 36.674 1.00 31.05 119 LYS A CA 1
ATOM 905 C C . LYS A 1 119 ? 36.165 35.181 35.142 1.00 31.04 119 LYS A C 1
ATOM 906 O O . LYS A 1 119 ? 35.238 34.688 34.541 1.00 29.21 119 LYS A O 1
ATOM 912 N N . GLU A 1 120 ? 37.226 35.674 34.505 1.00 32.81 120 GLU A N 1
ATOM 913 C CA . GLU A 1 120 ? 37.262 35.710 33.041 1.00 31.23 120 GLU A CA 1
ATOM 914 C C . GLU A 1 120 ? 37.185 34.272 32.489 1.00 32.74 120 GLU A C 1
ATOM 915 O O . GLU A 1 120 ? 36.542 34.011 31.471 1.00 35.06 120 GLU A O 1
ATOM 917 N N . GLU A 1 121 ? 37.807 33.336 33.196 1.00 32.45 121 GLU A N 1
ATOM 918 C CA . GLU A 1 121 ? 37.854 31.946 32.750 1.00 34.36 121 GLU A CA 1
ATOM 919 C C . GLU A 1 121 ? 36.478 31.319 32.925 1.00 33.71 121 GLU A C 1
ATOM 920 O O . GLU A 1 121 ? 35.995 30.608 32.052 1.00 35.07 121 GLU A O 1
ATOM 926 N N . LEU A 1 122 ? 35.849 31.607 34.062 1.00 34.16 122 LEU A N 1
ATOM 927 C CA . LEU A 1 122 ? 34.470 31.191 34.315 1.00 31.43 122 LEU A CA 1
ATOM 928 C C . LEU A 1 122 ? 33.552 31.657 33.210 1.00 31.48 122 LEU A C 1
ATOM 929 O O . LEU A 1 122 ? 32.607 30.953 32.854 1.00 28.90 122 LEU A O 1
ATOM 934 N N . ASN A 1 123 ? 33.812 32.826 32.639 1.00 31.38 123 ASN A N 1
ATOM 935 C CA . ASN A 1 123 ? 32.915 33.329 31.604 1.00 29.36 123 ASN A CA 1
ATOM 936 C C . ASN A 1 123 ? 32.918 32.442 30.364 1.00 28.42 123 ASN A C 1
ATOM 937 O O . ASN A 1 123 ? 31.969 32.426 29.602 1.00 26.23 123 ASN A O 1
ATOM 942 N N . ALA A 1 124 ? 33.987 31.689 30.174 1.00 27.33 124 ALA A N 1
ATOM 943 C CA . ALA A 1 124 ? 34.204 30.982 28.920 1.00 28.88 124 ALA A CA 1
ATOM 944 C C . ALA A 1 124 ? 33.524 29.617 28.917 1.00 28.92 124 ALA A C 1
ATOM 945 O O . ALA A 1 124 ? 33.551 28.895 27.907 1.00 29.30 124 ALA A O 1
ATOM 947 N N . ILE A 1 125 ? 32.933 29.265 30.052 1.00 26.04 125 ILE A N 1
ATOM 948 C CA . ILE A 1 125 ? 32.255 27.980 30.203 1.00 29.04 125 ILE A CA 1
ATOM 949 C C . ILE A 1 125 ? 30.785 28.172 29.836 1.00 28.46 125 ILE A C 1
ATOM 950 O O . ILE A 1 125 ? 30.040 28.772 30.587 1.00 27.33 125 ILE A O 1
ATOM 955 N N . THR A 1 126 ? 30.367 27.672 28.675 1.00 26.83 126 THR A N 1
ATOM 956 C CA . THR A 1 126 ? 29.068 28.052 28.116 1.00 26.38 126 THR A CA 1
ATOM 957 C C . THR A 1 126 ? 27.921 27.094 28.423 1.00 26.57 126 THR A C 1
ATOM 958 O O . THR A 1 126 ? 26.823 27.524 28.841 1.00 22.95 126 THR A O 1
ATOM 962 N N . VAL A 1 127 ? 28.149 25.823 28.107 1.00 24.98 127 VAL A N 1
ATOM 963 C CA . VAL A 1 127 ? 27.387 24.749 28.669 1.00 26.37 127 VAL A CA 1
ATOM 964 C C . VAL A 1 127 ? 25.903 24.962 28.270 1.00 24.40 127 VAL A C 1
ATOM 965 O O . VAL A 1 127 ? 24.999 24.922 29.073 1.00 23.35 127 VAL A O 1
ATOM 969 N N . THR A 1 128 ? 25.682 25.231 26.983 1.00 24.50 128 THR A N 1
ATOM 970 C CA . THR A 1 128 ? 24.351 25.575 26.499 1.00 23.13 128 THR A CA 1
ATOM 971 C C . THR A 1 128 ? 23.308 24.473 26.683 1.00 23.05 128 THR A C 1
ATOM 972 O O . THR A 1 128 ? 23.559 23.302 26.368 1.00 24.44 128 THR A O 1
ATOM 976 N N . TYR A 1 129 ? 22.143 24.850 27.199 1.00 21.92 129 TYR A N 1
ATOM 977 C CA . TYR A 1 129 ? 21.082 23.875 27.441 1.00 25.00 129 TYR A CA 1
ATOM 978 C C . TYR A 1 129 ? 20.427 23.406 26.144 1.00 25.81 129 TYR A C 1
ATOM 979 O O . TYR A 1 129 ? 20.213 22.212 25.901 1.00 26.93 129 TYR A O 1
#

Foldseek 3Di:
DAFACVPAVLVQCVPQPCVQAHDLAQAAQVSCVVPVCVSVVVVHYYHCNDLVRVCCCDLDDFHQRVLQQCACPCVNDHRVSLCSQDPDPVSSVVSSVSVCRQQQHSDNDGNVPDDPVRSVRGHNHD

Solvent-accessible surface area: 7262 Å² total; per-residue (Å²): 129,88,40,25,11,145,71,44,0,82,68,24,7,68,114,71,22,27,60,57,23,4,106,103,7,0,73,88,74,135,36,25,32,84,100,105,138,120,36,103,85,69,52,18,12,21,86,24,37,43,49,80,34,0,49,50,10,1,25,158,51,39,3,1,11,17,0,56,115,10,26,36,10,140,154,74,83,69,15,89,61,11,170,64,1,4,86,78,91,60,49,52,74,150,22,4,61,41,2,74,56,1,0,36,75,44,16,79,93,121,117,113,100,23,71,145,75,45,34,96,35,16,83,13,65,111

Nearest PDB structures (foldseek):
  4rlr-assembly1_A  TM=1.008E+00  e=1.619E-28  Geobacter sulfurreducens
  3v0e-assembly1_A  TM=2.578E-01  e=9.312E+00  Ciona intestinalis